Protein AF-A0A256ZGW2-F1 (afdb_monomer_lite)

Radius of gyration: 16.38 Å; chains: 1; bounding box: 40×36×31 Å

Foldseek 3Di:
DPPVVVVVVVVVVCCCVVPVVVVVVLVVCCVPPNNLVSVLVVLCVVLVVVVCCCVVVVDDDDPVSVVSVVVSVVVVVVSD

Structure (mmCIF, N/CA/C/O backbone):
data_AF-A0A256ZGW2-F1
#
_entry.id   AF-A0A256ZGW2-F1
#
loop_
_atom_site.group_PDB
_atom_site.id
_atom_site.type_symbol
_atom_site.label_atom_id
_atom_site.label_alt_id
_atom_site.label_comp_id
_atom_site.label_asym_id
_atom_site.label_entity_id
_atom_site.label_seq_id
_atom_site.pdbx_PDB_ins_code
_atom_site.Cartn_x
_atom_site.Cartn_y
_atom_site.Cartn_z
_atom_site.occupancy
_atom_site.B_iso_or_equiv
_atom_site.auth_seq_id
_atom_site.auth_comp_id
_atom_site.auth_asym_id
_atom_site.auth_atom_id
_atom_site.pdbx_PDB_model_num
ATOM 1 N N . MET A 1 1 ? -22.550 -19.118 13.554 1.00 48.81 1 MET A N 1
ATOM 2 C CA . MET A 1 1 ? -21.770 -19.672 12.416 1.00 48.81 1 MET A CA 1
ATOM 3 C C . MET A 1 1 ? -21.733 -18.774 11.158 1.00 48.81 1 MET A C 1
ATOM 5 O O . MET A 1 1 ? -21.215 -19.220 10.143 1.00 48.81 1 MET A O 1
ATOM 9 N N . GLY A 1 2 ? -22.233 -17.522 11.189 1.00 55.19 2 GLY A N 1
ATOM 10 C CA . GLY A 1 2 ? -22.256 -16.617 10.018 1.00 55.19 2 GLY A CA 1
ATOM 11 C C . GLY A 1 2 ? -21.070 -15.643 9.893 1.00 55.19 2 GLY A C 1
ATOM 12 O O . GLY A 1 2 ? -20.683 -15.301 8.779 1.00 55.19 2 GLY A O 1
ATOM 13 N N . GLU A 1 3 ? -20.451 -15.257 11.013 1.00 58.41 3 GLU A N 1
ATOM 14 C CA . GLU A 1 3 ? -19.335 -14.290 11.060 1.00 58.41 3 GLU A CA 1
ATOM 15 C C . GLU A 1 3 ? -18.091 -14.776 10.295 1.00 58.41 3 GLU A C 1
ATOM 17 O O . GLU A 1 3 ? -17.458 -14.019 9.565 1.00 58.41 3 GLU A O 1
ATOM 22 N N . SER A 1 4 ? -17.790 -16.077 10.364 1.00 69.94 4 SER A N 1
ATOM 23 C CA . SER A 1 4 ? -16.589 -16.655 9.746 1.00 69.94 4 SER A CA 1
ATOM 24 C C . SER A 1 4 ? -16.584 -16.562 8.213 1.00 69.94 4 SER A C 1
ATOM 26 O O . SER A 1 4 ? -15.534 -16.305 7.630 1.00 69.94 4 SER A O 1
ATOM 28 N N . ARG A 1 5 ? -17.745 -16.681 7.543 1.00 77.19 5 ARG A N 1
ATOM 29 C CA . ARG A 1 5 ? -17.813 -16.546 6.073 1.00 77.19 5 ARG A CA 1
ATOM 30 C C . ARG A 1 5 ? -17.582 -15.112 5.616 1.00 77.19 5 ARG A C 1
ATOM 32 O O . ARG A 1 5 ? -16.896 -14.910 4.621 1.00 77.19 5 ARG A O 1
ATOM 39 N N . LYS A 1 6 ? -18.124 -14.122 6.334 1.00 78.19 6 LYS A N 1
ATOM 40 C CA . LYS A 1 6 ? -17.890 -12.704 6.019 1.00 78.19 6 LYS A CA 1
ATOM 41 C C . LYS A 1 6 ? -16.418 -12.348 6.200 1.00 78.19 6 LYS A C 1
ATOM 43 O O . LYS A 1 6 ? -15.839 -11.735 5.311 1.00 78.19 6 LYS A O 1
ATOM 48 N N . THR A 1 7 ? -15.802 -12.812 7.286 1.00 81.38 7 THR A N 1
ATOM 49 C CA . THR A 1 7 ? -14.362 -12.647 7.511 1.00 81.38 7 THR A CA 1
ATOM 50 C C . THR A 1 7 ? -13.542 -13.315 6.416 1.00 81.38 7 THR A C 1
ATOM 52 O O . THR A 1 7 ? -12.635 -12.684 5.893 1.00 81.38 7 THR A O 1
ATOM 55 N N . LEU A 1 8 ? -13.884 -14.542 6.009 1.00 82.56 8 LEU A N 1
ATOM 56 C CA . LEU A 1 8 ? -13.215 -15.238 4.905 1.00 82.56 8 LEU A CA 1
ATOM 57 C C . LEU A 1 8 ? -13.296 -14.454 3.596 1.00 82.56 8 LEU A C 1
ATOM 59 O O . LEU A 1 8 ? -12.279 -14.270 2.942 1.00 82.56 8 LEU A O 1
ATOM 63 N N . VAL A 1 9 ? -14.476 -13.940 3.244 1.00 86.12 9 VAL A N 1
ATOM 64 C CA . VAL A 1 9 ? -14.657 -13.139 2.026 1.00 86.12 9 VAL A CA 1
ATOM 65 C C . VAL A 1 9 ? -13.843 -11.845 2.091 1.00 86.12 9 VAL A C 1
ATOM 67 O O . VAL A 1 9 ? -13.145 -11.520 1.134 1.00 86.12 9 VAL A O 1
ATOM 70 N N . ILE A 1 10 ? -13.864 -11.135 3.223 1.00 86.88 10 ILE A N 1
ATOM 71 C CA . ILE A 1 10 ? -13.061 -9.918 3.423 1.00 86.88 10 ILE A CA 1
ATOM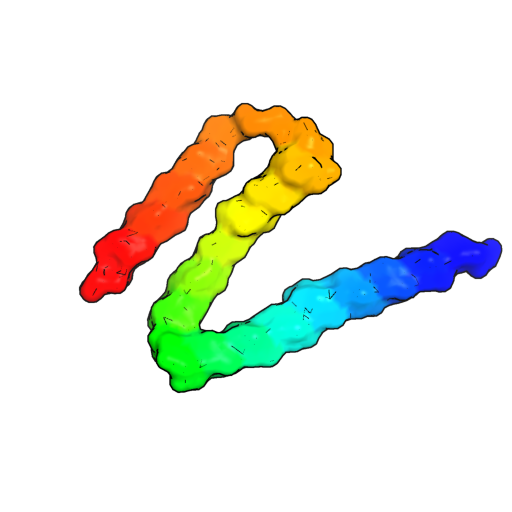 72 C C . ILE A 1 10 ? -11.563 -10.235 3.333 1.00 86.88 10 ILE A C 1
ATOM 74 O O . ILE A 1 10 ? -10.817 -9.492 2.697 1.00 86.88 10 ILE A O 1
ATOM 78 N N . LEU A 1 11 ? -11.123 -11.356 3.908 1.00 85.44 11 LEU A N 1
ATOM 79 C CA . LEU A 1 11 ? -9.731 -11.795 3.868 1.00 85.44 11 LEU A CA 1
ATOM 80 C C . LEU A 1 11 ? -9.300 -12.174 2.446 1.00 85.44 11 LEU A C 1
ATOM 82 O O . LEU A 1 11 ? -8.209 -11.808 2.021 1.00 85.44 11 LEU A O 1
ATOM 86 N N . SER A 1 12 ? -10.157 -12.864 1.688 1.00 86.00 12 SER A N 1
ATOM 87 C CA . SER A 1 12 ? -9.891 -13.231 0.294 1.00 86.00 12 SER A CA 1
ATOM 88 C C . SER A 1 12 ? -9.805 -12.003 -0.610 1.00 86.00 12 SER A C 1
ATOM 90 O O . SER A 1 12 ? -8.870 -11.899 -1.400 1.00 86.00 12 SER A O 1
ATOM 92 N N . VAL A 1 13 ? -10.724 -11.044 -0.467 1.00 88.19 13 VAL A N 1
ATOM 93 C CA . VAL A 1 13 ? -10.700 -9.789 -1.239 1.00 88.19 13 VAL A CA 1
ATOM 94 C C . VAL A 1 13 ? -9.480 -8.945 -0.860 1.00 88.19 13 VAL A C 1
ATOM 96 O O . VAL A 1 13 ? -8.774 -8.449 -1.740 1.00 88.19 13 VAL A O 1
ATOM 99 N N . GLY A 1 14 ? -9.182 -8.836 0.437 1.00 84.38 14 GLY A N 1
ATOM 100 C CA . GLY A 1 14 ? -8.008 -8.126 0.941 1.00 84.38 14 GLY A CA 1
ATOM 101 C C . GLY A 1 14 ? -6.691 -8.761 0.495 1.00 84.38 14 GLY A C 1
ATOM 102 O O . GLY A 1 14 ? -5.783 -8.049 0.079 1.00 84.38 14 GLY A O 1
ATOM 103 N N . GLY A 1 15 ? -6.589 -10.091 0.508 1.00 84.00 15 GLY A N 1
ATOM 104 C CA . GLY A 1 15 ? -5.416 -10.824 0.027 1.00 84.00 15 GLY A CA 1
ATOM 105 C C 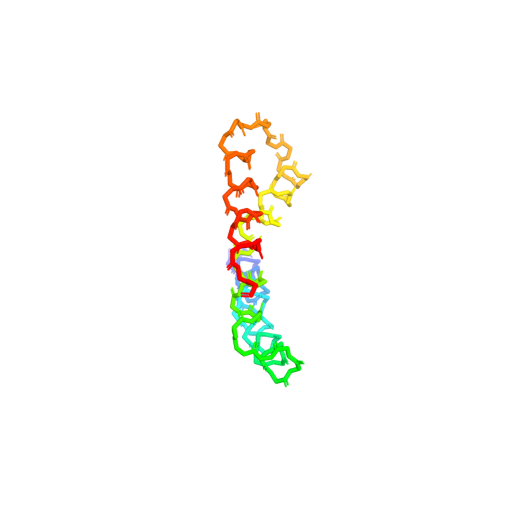. GLY A 1 15 ? -5.229 -10.713 -1.488 1.00 84.00 15 GLY A C 1
ATOM 106 O O . GLY A 1 15 ? -4.104 -10.534 -1.961 1.00 84.00 15 GLY A O 1
ATOM 107 N N . PHE A 1 16 ? -6.325 -10.738 -2.251 1.00 87.19 16 PHE A N 1
ATOM 108 C CA . PHE A 1 16 ? -6.286 -10.559 -3.700 1.00 87.19 16 PHE A CA 1
ATOM 109 C C . PHE A 1 16 ? -5.768 -9.169 -4.082 1.00 87.19 16 PHE A C 1
ATOM 111 O O . PHE A 1 16 ? -4.834 -9.069 -4.872 1.00 87.19 16 PHE A O 1
ATOM 118 N N . PHE A 1 17 ? -6.300 -8.101 -3.483 1.00 85.12 17 PHE A N 1
ATOM 119 C CA . PHE A 1 17 ? -5.827 -6.740 -3.756 1.00 85.12 17 PHE A CA 1
ATOM 120 C C . PHE A 1 17 ? -4.460 -6.439 -3.131 1.00 85.12 17 PHE A C 1
ATOM 122 O O . PHE A 1 17 ? -3.632 -5.769 -3.747 1.00 85.12 17 PHE A O 1
ATOM 129 N N . GLY A 1 18 ? -4.202 -6.939 -1.922 1.00 78.06 18 GLY A N 1
ATOM 130 C CA . GLY A 1 18 ? -2.982 -6.657 -1.171 1.00 78.06 18 GLY A CA 1
ATOM 131 C C . GLY A 1 18 ? -1.741 -7.349 -1.730 1.00 78.06 18 GLY A C 1
ATOM 132 O O . GLY A 1 18 ? -0.653 -6.772 -1.679 1.00 78.06 18 GLY A O 1
ATOM 133 N N . ILE A 1 19 ? -1.898 -8.560 -2.275 1.00 81.00 19 ILE A N 1
ATOM 134 C CA . ILE A 1 19 ? -0.782 -9.382 -2.757 1.00 81.00 19 ILE A CA 1
ATOM 135 C C . ILE A 1 19 ? -0.935 -9.687 -4.247 1.00 81.00 19 ILE A C 1
ATOM 137 O O . ILE A 1 19 ? -0.067 -9.307 -5.026 1.00 81.00 19 ILE A O 1
ATOM 141 N N . GLY A 1 20 ? -2.031 -10.330 -4.661 1.00 84.06 20 GLY A N 1
ATOM 142 C CA . GLY A 1 20 ? -2.189 -10.830 -6.034 1.00 84.06 20 GLY A CA 1
ATOM 143 C C . GLY A 1 20 ? -2.127 -9.723 -7.089 1.00 84.06 20 GLY A C 1
ATOM 144 O O . GLY A 1 20 ? -1.221 -9.687 -7.921 1.00 84.06 20 GLY A O 1
ATOM 145 N N . PHE A 1 21 ? -3.057 -8.775 -7.013 1.00 84.81 21 PHE A N 1
ATOM 146 C CA . PHE A 1 21 ? -3.131 -7.635 -7.923 1.00 84.81 21 PHE A CA 1
ATOM 147 C C . PHE A 1 21 ? -1.880 -6.754 -7.831 1.00 84.81 21 PHE A C 1
ATOM 149 O O . PHE A 1 21 ? -1.323 -6.345 -8.849 1.00 84.81 21 PHE A O 1
ATOM 156 N N . ARG A 1 22 ? -1.388 -6.518 -6.608 1.00 83.88 22 ARG A N 1
ATOM 157 C CA . ARG A 1 22 ? -0.221 -5.666 -6.360 1.00 83.88 22 ARG A CA 1
ATOM 158 C C . ARG A 1 22 ? 1.046 -6.203 -7.025 1.00 83.88 22 ARG A C 1
ATOM 160 O O . ARG A 1 22 ? 1.794 -5.428 -7.612 1.00 83.88 22 ARG A O 1
ATOM 167 N N . VAL A 1 23 ? 1.284 -7.512 -6.948 1.00 83.62 23 VAL A N 1
ATOM 168 C CA . VAL A 1 23 ? 2.473 -8.15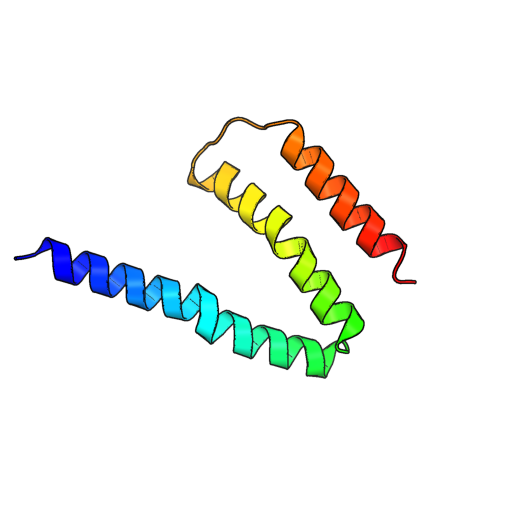2 -7.531 1.00 83.62 23 VAL A CA 1
ATOM 169 C C . VAL A 1 23 ? 2.423 -8.119 -9.057 1.00 83.62 23 VAL A C 1
ATOM 171 O O . VAL A 1 23 ? 3.407 -7.725 -9.677 1.00 83.62 23 VAL A O 1
ATOM 174 N N . ILE A 1 24 ? 1.279 -8.449 -9.665 1.00 86.44 24 ILE A N 1
ATOM 175 C CA . ILE A 1 24 ? 1.114 -8.416 -11.129 1.00 86.44 24 ILE A CA 1
ATOM 176 C C . ILE A 1 24 ? 1.328 -6.993 -11.660 1.00 86.44 24 ILE A C 1
ATOM 178 O O . ILE A 1 24 ? 2.045 -6.786 -12.638 1.00 86.44 24 ILE A O 1
ATOM 182 N N . MET A 1 25 ? 0.753 -5.999 -10.983 1.00 84.62 25 MET A N 1
ATOM 183 C CA . MET A 1 25 ? 0.871 -4.599 -11.376 1.00 84.62 25 MET A CA 1
ATOM 184 C C . MET A 1 25 ? 2.299 -4.062 -11.192 1.00 84.62 25 MET A C 1
ATOM 186 O O . MET A 1 25 ? 2.764 -3.289 -12.027 1.00 84.62 25 MET A O 1
ATOM 190 N N . LEU A 1 26 ? 3.023 -4.510 -10.157 1.00 83.00 26 LEU A N 1
ATOM 191 C CA . LEU A 1 26 ? 4.436 -4.176 -9.953 1.00 83.00 26 LEU A CA 1
ATOM 192 C C . LEU A 1 26 ? 5.326 -4.785 -11.042 1.00 83.00 26 LEU A C 1
ATOM 194 O O . LEU A 1 26 ? 6.160 -4.081 -11.599 1.00 83.00 26 LEU A O 1
ATOM 198 N N . LEU A 1 27 ? 5.132 -6.064 -11.371 1.00 83.00 27 LEU A N 1
ATOM 199 C CA . LEU A 1 27 ? 5.845 -6.728 -12.467 1.00 83.00 27 LEU A CA 1
ATOM 200 C C . LEU A 1 27 ? 5.631 -5.982 -13.785 1.00 83.00 27 LEU A C 1
ATOM 202 O O . LEU A 1 27 ? 6.597 -5.664 -14.471 1.00 83.00 27 LEU A O 1
ATOM 206 N N . ASN A 1 28 ? 4.385 -5.609 -14.078 1.00 84.88 28 ASN A N 1
ATOM 207 C CA . ASN A 1 28 ? 4.062 -4.804 -15.249 1.00 84.88 28 ASN A CA 1
ATOM 208 C C . ASN A 1 28 ? 4.758 -3.429 -15.207 1.00 84.88 28 ASN A C 1
ATOM 210 O O . ASN A 1 28 ? 5.347 -2.999 -16.194 1.00 84.88 28 ASN A O 1
ATOM 214 N N . ALA A 1 29 ? 4.762 -2.748 -14.058 1.00 81.12 29 ALA A N 1
ATOM 215 C CA . ALA A 1 29 ? 5.454 -1.468 -13.902 1.00 81.12 29 ALA A CA 1
ATOM 216 C C . ALA A 1 29 ? 6.972 -1.585 -14.120 1.00 81.12 29 ALA A C 1
ATOM 218 O O . ALA A 1 29 ? 7.565 -0.704 -14.737 1.00 81.12 29 ALA A O 1
ATOM 219 N N . ILE A 1 30 ? 7.599 -2.676 -13.671 1.00 82.38 30 ILE A N 1
ATOM 220 C CA . ILE A 1 30 ? 9.022 -2.947 -13.914 1.00 82.38 30 ILE A CA 1
ATOM 221 C C . ILE A 1 30 ? 9.285 -3.128 -15.416 1.00 82.38 30 ILE A C 1
ATOM 223 O O . ILE A 1 30 ? 10.273 -2.597 -15.919 1.00 82.38 30 ILE A O 1
ATOM 227 N N . THR A 1 31 ? 8.398 -3.821 -16.139 1.00 80.31 31 THR A N 1
ATOM 228 C CA . THR A 1 31 ? 8.521 -4.033 -17.591 1.00 80.31 31 THR A CA 1
ATOM 229 C C . THR A 1 31 ? 8.431 -2.730 -18.391 1.00 80.31 31 THR A C 1
ATOM 231 O O . THR A 1 31 ? 9.167 -2.571 -19.359 1.00 80.31 31 THR A O 1
ATOM 234 N N . TYR A 1 32 ? 7.565 -1.792 -17.994 1.00 75.50 32 TYR A N 1
ATOM 235 C CA . TYR A 1 32 ? 7.348 -0.543 -18.740 1.00 75.50 32 TYR A CA 1
ATOM 236 C C . TYR A 1 32 ? 8.207 0.641 -18.274 1.00 75.50 32 TYR A C 1
ATOM 238 O O . TYR A 1 32 ? 8.456 1.551 -19.061 1.00 75.50 32 TYR A O 1
ATOM 246 N N . LEU A 1 33 ? 8.636 0.668 -17.009 1.00 73.06 33 LEU A N 1
ATOM 247 C CA . LEU A 1 33 ? 9.239 1.853 -16.385 1.00 73.06 33 LEU A CA 1
ATOM 248 C C . LEU A 1 33 ? 10.665 1.625 -15.855 1.00 73.06 33 LEU A C 1
ATOM 250 O O . LEU A 1 33 ? 11.271 2.558 -15.327 1.00 73.06 33 LEU A O 1
ATOM 254 N N . SER A 1 34 ? 11.206 0.414 -16.028 1.00 73.00 34 SER A N 1
ATOM 255 C CA . SER A 1 34 ? 12.429 -0.085 -15.386 1.00 73.00 34 SER A CA 1
ATOM 256 C C . SER A 1 34 ? 12.285 -0.242 -13.864 1.00 73.00 34 SER A C 1
ATOM 258 O O . SER A 1 34 ? 11.521 0.463 -13.199 1.00 73.00 34 SER A O 1
ATOM 260 N N . ALA A 1 35 ? 13.040 -1.184 -13.286 1.00 75.75 35 ALA A N 1
ATOM 261 C CA . ALA A 1 35 ? 12.934 -1.553 -11.867 1.00 75.75 35 ALA A CA 1
ATOM 262 C C . ALA A 1 35 ? 13.160 -0.376 -10.902 1.00 75.75 35 ALA A C 1
ATOM 264 O O . ALA A 1 35 ? 12.558 -0.324 -9.829 1.00 75.75 35 ALA A O 1
ATOM 265 N N . ASP A 1 36 ? 13.991 0.574 -11.319 1.00 70.75 36 ASP A N 1
ATOM 266 C CA . ASP A 1 36 ? 14.390 1.746 -10.549 1.00 70.75 36 ASP A CA 1
ATOM 267 C C . ASP A 1 36 ? 13.205 2.700 -10.297 1.00 70.75 36 ASP A C 1
ATOM 269 O O . ASP A 1 36 ? 12.821 2.969 -9.156 1.00 70.75 36 ASP A O 1
ATOM 273 N N . LYS A 1 37 ? 12.502 3.100 -11.367 1.00 73.00 37 LYS A N 1
ATOM 274 C CA . LYS A 1 37 ? 11.333 3.988 -11.270 1.00 73.00 37 LYS A CA 1
ATOM 275 C C . LYS A 1 37 ? 10.119 3.272 -10.678 1.00 73.00 37 LYS A C 1
ATOM 277 O O . LYS A 1 37 ? 9.355 3.877 -9.929 1.00 73.00 37 LYS A O 1
ATOM 282 N N . ALA A 1 38 ? 9.942 1.983 -10.974 1.00 76.62 38 ALA A N 1
ATOM 283 C CA . ALA A 1 38 ? 8.845 1.186 -10.425 1.00 76.62 38 ALA A CA 1
ATOM 284 C C . ALA A 1 38 ? 8.957 1.012 -8.899 1.00 76.62 38 ALA A C 1
ATOM 286 O O . ALA A 1 38 ? 7.973 1.209 -8.183 1.00 76.62 38 ALA A O 1
ATOM 287 N N . SER A 1 39 ? 10.156 0.710 -8.388 1.00 74.25 39 SER A N 1
ATOM 288 C CA . SER A 1 39 ? 10.408 0.605 -6.941 1.00 74.25 39 SER A CA 1
ATOM 289 C C . SER A 1 39 ? 10.207 1.946 -6.242 1.00 74.25 39 SER A C 1
ATOM 291 O O . SER A 1 39 ? 9.658 2.007 -5.140 1.00 74.25 39 SER A O 1
ATOM 293 N N . PHE A 1 40 ? 10.576 3.035 -6.915 1.00 71.44 40 PHE A N 1
ATOM 294 C CA . PHE A 1 40 ? 10.346 4.375 -6.408 1.00 71.44 40 PHE A CA 1
ATOM 295 C C . PHE A 1 40 ? 8.852 4.717 -6.3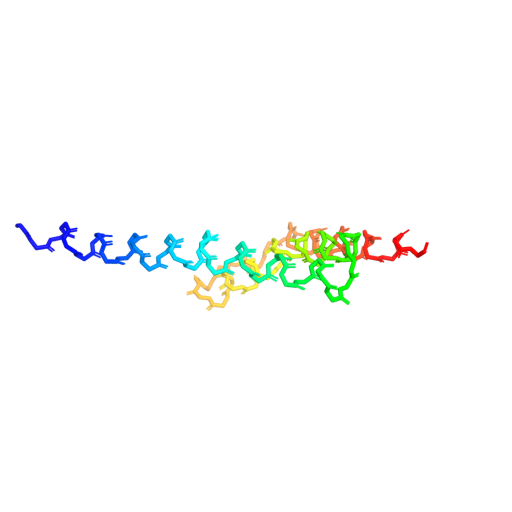05 1.00 71.44 40 PHE A C 1
ATOM 297 O O . PHE A 1 40 ? 8.387 5.152 -5.252 1.00 71.44 40 PHE A O 1
ATOM 304 N N . ILE A 1 41 ? 8.057 4.449 -7.344 1.00 75.69 41 ILE A N 1
ATOM 305 C CA . ILE A 1 41 ? 6.599 4.638 -7.279 1.00 75.69 41 ILE A CA 1
ATOM 306 C C . ILE A 1 41 ? 5.997 3.755 -6.180 1.00 75.69 41 ILE A C 1
ATOM 308 O O . ILE A 1 41 ? 5.157 4.224 -5.416 1.00 75.69 41 ILE A O 1
ATOM 312 N N . ALA A 1 42 ? 6.469 2.519 -6.004 1.00 77.50 42 ALA A N 1
ATOM 313 C CA . ALA A 1 42 ? 6.023 1.670 -4.900 1.00 77.50 42 ALA A CA 1
ATOM 314 C C . ALA A 1 42 ? 6.321 2.285 -3.515 1.00 77.50 42 ALA A C 1
ATOM 316 O O . ALA A 1 42 ? 5.522 2.124 -2.589 1.00 77.50 42 ALA A O 1
ATOM 317 N N . SER A 1 43 ? 7.399 3.065 -3.376 1.00 73.00 43 SER A N 1
ATOM 318 C CA . SER A 1 43 ? 7.731 3.789 -2.138 1.00 73.00 43 SER A CA 1
ATOM 319 C C . SER A 1 43 ? 6.753 4.922 -1.793 1.00 73.00 43 SER A C 1
ATOM 321 O O . SER A 1 43 ? 6.696 5.341 -0.640 1.00 73.00 43 SER A O 1
ATOM 323 N N . THR A 1 44 ? 5.919 5.370 -2.744 1.00 78.06 44 THR A N 1
ATOM 324 C CA . THR A 1 44 ? 4.821 6.323 -2.484 1.00 78.06 44 THR A CA 1
ATOM 325 C C . THR A 1 44 ? 3.580 5.659 -1.874 1.00 78.06 44 THR A C 1
ATOM 327 O O . THR A 1 44 ? 2.676 6.355 -1.404 1.00 78.06 44 THR A O 1
ATOM 330 N N . SER A 1 45 ? 3.543 4.321 -1.791 1.00 75.31 45 SER A N 1
ATOM 331 C CA . SER A 1 45 ? 2.451 3.559 -1.168 1.00 75.31 45 SER A CA 1
ATOM 332 C C . SER A 1 45 ? 2.036 4.053 0.228 1.00 75.31 45 SER A C 1
ATOM 334 O O . SER A 1 45 ? 0.829 4.066 0.480 1.00 75.31 45 SER A O 1
ATOM 336 N N . PRO A 1 46 ? 2.940 4.479 1.135 1.00 75.88 46 PRO A N 1
ATOM 337 C CA . PRO A 1 46 ? 2.555 5.025 2.433 1.00 75.88 46 PRO A CA 1
ATOM 338 C C . PRO A 1 46 ? 1.738 6.312 2.303 1.00 75.88 46 PRO A C 1
ATOM 340 O O . PRO A 1 46 ? 0.768 6.485 3.030 1.00 75.88 46 PRO A O 1
ATOM 343 N N . VAL A 1 47 ? 2.082 7.192 1.356 1.00 78.44 47 VAL A N 1
ATOM 344 C CA . VAL A 1 47 ? 1.373 8.463 1.134 1.00 78.44 47 VAL A CA 1
ATOM 345 C C . VAL A 1 47 ? -0.046 8.191 0.655 1.00 78.44 47 VAL A C 1
ATOM 347 O O . VAL A 1 47 ? -0.997 8.708 1.235 1.00 78.44 47 VAL A O 1
ATOM 350 N N . VAL A 1 48 ? -0.201 7.308 -0.336 1.00 79.62 48 VAL A N 1
ATOM 351 C CA . VAL A 1 48 ? -1.521 6.910 -0.845 1.00 79.62 48 VAL A CA 1
ATOM 352 C C . VAL A 1 48 ? -2.338 6.226 0.249 1.00 79.62 48 VAL A C 1
ATOM 354 O O . VAL A 1 48 ? -3.504 6.561 0.434 1.00 79.62 48 VAL A O 1
ATOM 357 N N . SER A 1 49 ? -1.729 5.320 1.022 1.00 79.06 49 SER A N 1
ATOM 358 C CA . SER A 1 49 ? -2.403 4.621 2.121 1.00 79.06 49 SER A CA 1
ATOM 359 C C . SER A 1 49 ? -2.870 5.579 3.216 1.00 79.06 49 SER A C 1
ATOM 361 O O . SER A 1 49 ? -3.953 5.395 3.762 1.00 79.06 49 SER A O 1
ATOM 363 N N . ILE A 1 50 ? -2.079 6.605 3.530 1.00 75.50 50 ILE A N 1
ATOM 364 C CA . ILE A 1 50 ? -2.436 7.634 4.505 1.00 75.50 50 ILE A CA 1
ATOM 365 C C . ILE A 1 50 ? -3.553 8.527 3.964 1.00 75.50 50 ILE A C 1
ATOM 367 O O . ILE A 1 50 ? -4.516 8.774 4.682 1.00 75.50 50 ILE A O 1
ATOM 371 N N . SER A 1 51 ? -3.478 8.979 2.709 1.00 76.75 51 SER A N 1
ATOM 372 C CA . SER A 1 51 ? -4.567 9.740 2.086 1.00 76.75 51 SER A CA 1
ATOM 373 C C . SER A 1 51 ? -5.874 8.949 2.107 1.00 76.75 51 SER A C 1
ATOM 375 O O . SER A 1 51 ? -6.905 9.484 2.506 1.00 76.75 51 SER A O 1
ATOM 377 N N . LEU A 1 52 ? -5.820 7.657 1.774 1.00 75.56 52 LEU A N 1
ATOM 378 C CA . LEU A 1 52 ? -6.981 6.774 1.833 1.00 75.56 52 LEU A C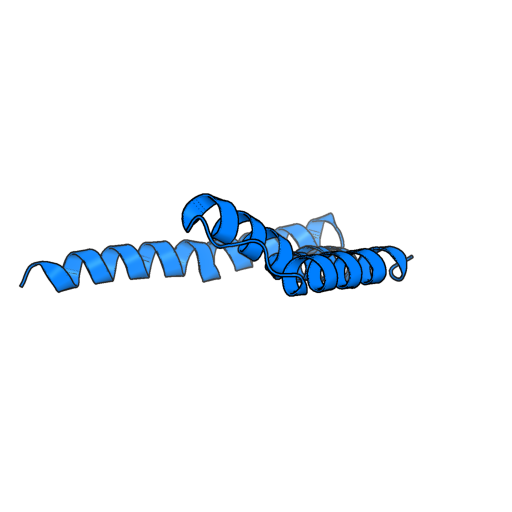A 1
ATOM 379 C C . LEU A 1 52 ? -7.486 6.581 3.268 1.00 75.56 52 LEU A C 1
ATOM 381 O O . LEU A 1 52 ? -8.694 6.592 3.482 1.00 75.56 52 LEU A O 1
ATOM 385 N N . ALA A 1 53 ? -6.594 6.460 4.255 1.00 77.31 53 ALA A N 1
ATOM 386 C CA . ALA A 1 53 ? -6.966 6.367 5.666 1.00 77.31 53 ALA A CA 1
ATOM 387 C C . ALA A 1 53 ? -7.649 7.651 6.165 1.00 77.31 53 ALA A C 1
ATOM 389 O O . ALA A 1 53 ? -8.674 7.583 6.836 1.00 77.31 53 ALA A O 1
ATOM 390 N N . ILE A 1 54 ? -7.160 8.832 5.780 1.00 76.56 54 ILE A N 1
ATOM 391 C CA . ILE A 1 54 ? -7.818 10.102 6.115 1.00 76.56 54 ILE A CA 1
ATOM 392 C C . ILE A 1 54 ? -9.218 10.155 5.493 1.00 76.56 54 ILE A C 1
ATOM 394 O O . ILE A 1 54 ? -10.175 10.519 6.174 1.00 76.56 54 ILE A O 1
ATOM 398 N N . THR A 1 55 ? -9.365 9.781 4.220 1.00 78.75 55 THR A N 1
ATOM 399 C CA . THR A 1 55 ? -10.659 9.837 3.526 1.00 78.75 55 THR A CA 1
ATOM 400 C C . THR A 1 55 ? -11.654 8.802 4.056 1.00 78.75 55 THR A C 1
ATOM 402 O O . THR A 1 55 ? -12.817 9.137 4.272 1.00 78.75 55 THR A O 1
ATOM 405 N N . LEU A 1 56 ? -11.216 7.560 4.278 1.00 78.06 56 LEU A N 1
ATOM 406 C CA . LEU A 1 56 ? -12.087 6.435 4.625 1.00 78.06 56 LEU A CA 1
ATOM 407 C C . LEU A 1 56 ? -12.369 6.347 6.132 1.00 78.06 56 LEU A C 1
ATOM 409 O O . LEU A 1 56 ? -13.489 6.042 6.531 1.00 78.06 56 LEU A O 1
ATOM 413 N N . LEU A 1 57 ? -11.365 6.637 6.964 1.00 71.19 57 LEU A N 1
ATOM 414 C CA . LEU A 1 57 ? -11.442 6.565 8.427 1.00 71.19 57 LEU A CA 1
ATOM 415 C C . LEU A 1 57 ? -11.726 7.929 9.085 1.00 71.19 57 LEU A C 1
ATOM 417 O O . LEU A 1 57 ? -11.960 7.977 10.291 1.00 71.19 57 LEU A O 1
ATOM 421 N N . ARG A 1 58 ? -11.735 9.036 8.316 1.00 67.69 58 ARG A N 1
ATOM 422 C CA . ARG A 1 58 ? -11.872 10.423 8.818 1.00 67.69 58 ARG A CA 1
ATOM 423 C C . ARG A 1 58 ? -10.860 10.765 9.923 1.00 67.69 58 ARG A C 1
ATOM 425 O O . ARG A 1 58 ? -11.168 11.490 10.870 1.00 67.69 58 ARG A O 1
ATOM 432 N N . GLU A 1 59 ? -9.646 10.232 9.817 1.00 59.94 59 GLU A N 1
ATOM 433 C CA . GLU A 1 59 ? -8.614 10.412 10.838 1.00 59.94 59 GLU A CA 1
ATOM 434 C C . GLU A 1 59 ? -8.070 11.856 10.867 1.00 59.94 59 GLU A C 1
ATOM 436 O O . GLU A 1 59 ? -7.937 12.516 9.833 1.00 59.94 59 GLU A O 1
ATOM 441 N N . LYS A 1 60 ? -7.754 12.377 12.065 1.00 56.97 60 LYS A N 1
ATOM 442 C CA . LYS A 1 60 ? -7.244 13.750 12.242 1.00 56.97 60 LYS A CA 1
ATOM 443 C C . LYS A 1 60 ? -5.844 13.884 11.629 1.00 56.97 60 LYS A C 1
ATOM 445 O O . LYS A 1 60 ? -4.926 13.171 12.030 1.00 56.97 60 LYS A O 1
ATOM 450 N N . PHE A 1 61 ? -5.674 14.845 10.717 1.00 56.50 61 PHE A N 1
ATOM 451 C CA . PHE A 1 61 ? -4.396 15.188 10.080 1.00 56.50 61 PHE A CA 1
ATOM 452 C C . PHE A 1 61 ? -3.269 15.349 11.118 1.00 56.50 61 PHE A C 1
ATOM 454 O O . PHE A 1 61 ? -3.249 16.302 11.897 1.00 56.50 61 PHE A O 1
ATOM 461 N N . ARG A 1 62 ? -2.315 14.410 11.132 1.00 63.97 62 ARG A N 1
ATOM 462 C CA . ARG A 1 62 ? -1.107 14.460 11.974 1.00 63.97 62 ARG A CA 1
ATOM 463 C C . ARG A 1 62 ? 0.086 14.981 11.174 1.00 63.97 62 ARG A C 1
ATOM 465 O O . ARG A 1 62 ? 0.301 14.573 10.040 1.00 63.97 62 ARG A O 1
ATOM 472 N N . VAL A 1 63 ? 0.948 15.770 11.823 1.00 61.34 63 VAL A N 1
ATOM 473 C CA . VAL A 1 63 ? 2.205 16.329 11.264 1.00 61.34 63 VAL A CA 1
ATOM 474 C C . VAL A 1 63 ? 3.126 15.255 10.658 1.00 61.34 63 VAL A C 1
ATOM 476 O O . VAL A 1 63 ? 3.857 15.504 9.703 1.00 61.34 63 VAL A O 1
ATOM 479 N N . ARG A 1 64 ? 3.032 14.016 11.156 1.00 62.16 64 ARG A N 1
ATOM 480 C CA . ARG A 1 64 ? 3.765 12.851 10.638 1.00 62.16 64 ARG A CA 1
ATOM 481 C C . ARG A 1 64 ? 3.498 12.581 9.150 1.00 62.16 64 ARG A C 1
ATOM 483 O O . ARG A 1 64 ? 4.408 12.126 8.468 1.00 62.16 64 ARG A O 1
ATOM 490 N N . ILE A 1 65 ? 2.297 12.898 8.661 1.00 65.06 65 ILE A N 1
ATOM 491 C CA . ILE A 1 65 ? 1.851 12.706 7.269 1.00 65.06 65 ILE A CA 1
ATOM 492 C C . ILE A 1 65 ? 2.593 13.652 6.324 1.00 65.06 65 ILE A C 1
ATOM 494 O O . ILE A 1 65 ? 3.059 13.251 5.262 1.00 65.06 65 ILE A O 1
ATOM 498 N N . VAL A 1 66 ? 2.760 14.903 6.750 1.00 68.69 66 VAL A N 1
ATOM 499 C CA . VAL A 1 66 ? 3.488 15.924 5.990 1.00 68.69 66 VAL A CA 1
ATOM 500 C C . VAL A 1 66 ? 4.967 15.549 5.890 1.00 68.69 66 VAL A C 1
ATOM 502 O O . VAL A 1 66 ? 5.541 15.601 4.809 1.00 68.69 66 VAL A O 1
ATOM 505 N N . LEU A 1 67 ? 5.562 15.059 6.982 1.00 70.19 67 LEU A N 1
ATOM 506 C CA . LEU A 1 67 ? 6.928 14.524 6.985 1.00 70.19 67 LEU A CA 1
ATOM 507 C C . LEU A 1 67 ? 7.103 13.324 6.043 1.00 70.19 67 LEU A C 1
ATOM 509 O O . LEU A 1 67 ? 8.121 13.237 5.365 1.00 70.19 67 LEU A O 1
ATOM 513 N N . THR A 1 68 ? 6.119 12.421 5.965 1.00 67.88 68 THR A N 1
ATOM 514 C CA . THR A 1 68 ? 6.183 11.279 5.034 1.00 67.88 68 THR A CA 1
ATOM 515 C C . THR A 1 68 ? 6.064 11.737 3.585 1.00 67.88 68 THR A C 1
ATOM 517 O O . THR A 1 68 ? 6.822 11.270 2.743 1.00 67.88 68 THR A O 1
ATOM 520 N N . ALA A 1 69 ? 5.161 12.678 3.299 1.00 69.06 69 ALA A N 1
ATOM 521 C CA . ALA A 1 69 ? 5.010 13.255 1.968 1.00 69.06 69 ALA A CA 1
ATOM 522 C C . ALA A 1 69 ? 6.291 13.968 1.509 1.00 69.06 69 ALA A C 1
ATOM 524 O O . ALA A 1 69 ? 6.745 13.723 0.397 1.00 69.06 69 ALA A O 1
ATOM 525 N N . ILE A 1 70 ? 6.910 14.778 2.377 1.00 75.81 70 ILE A N 1
ATOM 526 C CA . ILE A 1 70 ? 8.180 15.456 2.083 1.00 75.81 70 ILE A CA 1
ATOM 527 C C . ILE A 1 70 ? 9.288 14.428 1.849 1.00 75.81 70 ILE A C 1
ATOM 529 O O . ILE A 1 70 ? 9.993 14.530 0.858 1.00 75.81 70 ILE A O 1
ATOM 533 N N . LEU A 1 71 ? 9.426 13.412 2.704 1.00 73.31 71 LEU A N 1
ATOM 534 C CA . LEU A 1 71 ? 10.493 12.416 2.570 1.00 73.31 71 LEU A CA 1
ATOM 535 C C . LEU A 1 71 ? 10.374 11.603 1.272 1.00 73.31 71 LEU A C 1
ATOM 537 O O . LEU A 1 71 ? 11.371 11.375 0.590 1.00 73.31 71 LEU A O 1
ATOM 541 N N . VAL A 1 72 ? 9.150 11.217 0.905 1.00 73.75 72 VAL A N 1
ATOM 542 C CA . VAL A 1 72 ? 8.864 10.550 -0.371 1.00 73.75 72 VAL A CA 1
ATOM 543 C C . VAL A 1 72 ? 9.144 11.490 -1.543 1.00 73.75 72 VAL A C 1
ATOM 545 O O . VAL A 1 72 ? 9.778 11.084 -2.510 1.00 73.75 72 VAL A O 1
ATOM 548 N N . PHE A 1 73 ? 8.748 12.760 -1.457 1.00 74.94 73 PHE A N 1
ATOM 549 C CA . PHE A 1 73 ? 9.001 13.740 -2.513 1.00 74.94 73 PHE A CA 1
ATOM 550 C C . PHE A 1 73 ? 10.501 14.000 -2.718 1.00 74.94 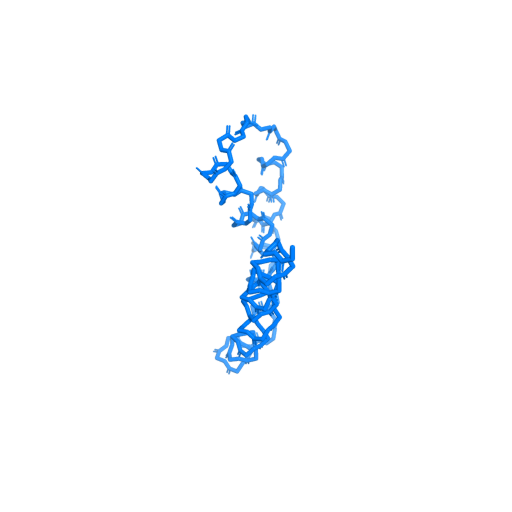73 PHE A C 1
ATOM 552 O O . PHE A 1 73 ? 10.981 13.993 -3.848 1.00 74.94 73 PHE A O 1
ATOM 559 N N . THR A 1 74 ? 11.268 14.142 -1.637 1.00 75.94 74 THR A N 1
ATOM 560 C CA . THR A 1 74 ? 12.726 14.311 -1.692 1.00 75.94 74 THR A CA 1
ATOM 561 C C . THR A 1 74 ? 13.406 13.078 -2.288 1.00 75.94 74 THR A C 1
ATOM 563 O O . THR A 1 74 ? 14.300 13.214 -3.126 1.00 75.94 74 THR A O 1
ATOM 566 N N . GLY A 1 75 ? 12.934 11.876 -1.939 1.00 68.50 75 GLY A N 1
ATOM 567 C CA . GLY A 1 75 ? 13.364 10.636 -2.586 1.00 68.50 75 GLY A CA 1
ATOM 568 C C . GLY A 1 75 ? 13.128 10.649 -4.101 1.00 68.50 75 GLY A C 1
ATOM 569 O O . GLY A 1 75 ? 13.986 10.192 -4.850 1.00 68.50 75 GLY A O 1
ATOM 570 N N . ALA A 1 76 ? 12.018 11.241 -4.561 1.00 65.94 76 ALA A N 1
ATOM 571 C CA . ALA A 1 76 ? 11.682 11.330 -5.988 1.00 65.94 76 ALA A CA 1
ATOM 572 C C . ALA A 1 76 ? 12.645 12.237 -6.745 1.00 65.94 76 ALA A C 1
ATOM 574 O O . ALA A 1 76 ? 12.990 11.972 -7.892 1.00 65.94 76 ALA A O 1
ATOM 575 N N . THR A 1 77 ? 13.075 13.317 -6.093 1.00 66.62 77 THR A N 1
ATOM 576 C CA . THR A 1 77 ? 13.960 14.313 -6.699 1.00 66.62 77 THR A CA 1
ATOM 577 C C . THR A 1 77 ? 15.430 13.895 -6.729 1.00 66.62 77 THR A C 1
ATOM 579 O O . THR A 1 77 ? 16.156 14.367 -7.599 1.00 66.62 77 THR A O 1
ATOM 582 N N . MET A 1 78 ? 15.877 13.023 -5.813 1.00 63.84 78 MET A N 1
ATOM 583 C CA . MET A 1 78 ? 17.254 12.500 -5.805 1.00 63.84 78 MET A CA 1
ATOM 584 C C . MET A 1 78 ? 17.493 11.396 -6.838 1.00 63.84 78 MET A C 1
ATOM 586 O O . MET A 1 78 ? 18.640 11.155 -7.203 1.00 63.84 78 MET A O 1
ATOM 590 N N . LEU A 1 79 ? 16.434 10.745 -7.321 1.00 54.53 79 LEU A N 1
ATOM 591 C CA . LEU A 1 79 ? 16.499 9.734 -8.373 1.00 54.53 79 LEU A CA 1
ATOM 592 C C . LEU A 1 79 ? 16.499 10.409 -9.758 1.00 54.53 79 LEU A C 1
ATOM 594 O O . LEU A 1 79 ? 15.559 10.260 -10.545 1.00 54.53 79 LEU A O 1
ATOM 598 N N . LYS A 1 80 ? 17.515 11.236 -10.015 1.00 46.59 80 LYS A N 1
ATOM 599 C CA . LYS A 1 80 ? 17.752 11.893 -11.303 1.00 46.59 80 LYS A CA 1
ATOM 600 C C . LYS A 1 80 ? 18.917 11.237 -12.027 1.00 46.59 80 LYS A C 1
ATOM 602 O O . LYS A 1 80 ? 19.948 11.006 -11.363 1.00 46.59 80 LYS A O 1
#

Secondary structure (DSSP, 8-state):
--HHHHHHHHHHHHHIIIIIIHHHHHHHHHHHHHHHHHHHHHHTHHHHHHHHHHHHH-----HHHHHHHHHHHHHHHH--

pLDDT: mean 74.51, std 9.28, range [46.59, 88.19]

Sequence (80 aa):
MGESRKTLVILSVGGFFGIGFRVIMLLNAITYLSADKASFIASTSPVVSISLAITLLREKFRVRIVLTAILVFTGATMLK